Protein AF-A0AAI8MKY2-F1 (afdb_monomer_lite)

pLDDT: mean 90.07, std 12.11, range [38.16, 98.06]

Secondary structure (DSSP, 8-state):
--------HHHHHHTTSEEE-HHHHGGGT--S--EEEHHHHHHHHTSS-TTS-HHHHHHHHHHHHHHHHHHSTT-SEEEEEEEEE-TTS-EEEEEEEEE------

Radius of gyration: 15.08 Å; chains: 1; bounding box: 50×28×34 Å

Sequence (105 aa):
MEIFHSYTRKQAIQDGILIDITAESKEFGFVYPIAITDGLFAELTSNKPEYEAYTARLNDALMLLYLKITHCKDESIVFYDMLITNAKGQKETLGLKCICDGDDE

Foldseek 3Di:
DDDPDPCFPVNCVVVQQWDWPQVLLVVVPDPDTDIDGPVVQCCLPPFAAPPDDSSNVVVQVSNQVSVQPVVDPPDQKTWDWGWGQTNVRRIDIDIDIHGHDPRND

Structure (mmCIF, N/CA/C/O backbone):
data_AF-A0AAI8MKY2-F1
#
_entry.id   AF-A0AAI8MKY2-F1
#
loop_
_atom_site.group_PDB
_atom_site.id
_atom_site.type_symbol
_atom_site.label_atom_id
_atom_site.label_alt_id
_atom_site.label_comp_id
_atom_site.label_asym_id
_atom_site.label_entity_id
_atom_site.label_seq_id
_atom_site.pdbx_PDB_ins_code
_atom_site.Cartn_x
_atom_site.Cartn_y
_atom_site.Cartn_z
_atom_site.occupancy
_atom_site.B_iso_or_equiv
_atom_site.auth_seq_id
_atom_site.auth_comp_id
_atom_site.auth_asym_id
_atom_site.auth_atom_id
_atom_site.pdbx_PDB_model_num
ATOM 1 N N . MET A 1 1 ? -35.200 17.324 2.151 1.00 38.16 1 MET A N 1
ATOM 2 C CA . MET A 1 1 ? -34.845 15.960 2.583 1.00 38.16 1 MET A CA 1
ATOM 3 C C . MET A 1 1 ? -33.561 15.630 1.848 1.00 38.16 1 MET A C 1
ATOM 5 O O . MET A 1 1 ? -33.621 15.391 0.652 1.00 38.16 1 MET A O 1
ATOM 9 N N . GLU A 1 2 ? -32.412 15.807 2.499 1.00 52.59 2 GLU A N 1
ATOM 10 C CA . GLU A 1 2 ? -31.112 15.469 1.908 1.00 52.59 2 GLU A CA 1
ATOM 11 C C . GLU A 1 2 ? -30.871 13.976 2.106 1.00 52.59 2 GLU A C 1
ATOM 13 O O . GLU A 1 2 ? -30.872 13.483 3.231 1.00 52.59 2 GLU A O 1
ATOM 18 N N . ILE A 1 3 ? -30.725 13.257 0.999 1.00 52.81 3 ILE A N 1
ATOM 19 C CA . ILE A 1 3 ? -30.273 11.871 0.995 1.00 52.81 3 ILE A CA 1
ATOM 20 C C . ILE A 1 3 ? -28.748 11.944 0.933 1.00 52.81 3 ILE A C 1
ATOM 22 O O . ILE A 1 3 ? -28.190 12.218 -0.127 1.00 52.81 3 ILE A O 1
ATOM 26 N N . PHE A 1 4 ? -28.070 11.736 2.061 1.00 53.25 4 PHE A N 1
ATOM 27 C CA . PHE A 1 4 ? -26.642 11.426 2.053 1.00 53.25 4 PHE A CA 1
ATOM 28 C C . PHE A 1 4 ? -26.517 9.948 1.686 1.00 53.25 4 PHE A C 1
ATOM 30 O O . PHE A 1 4 ? -26.715 9.076 2.526 1.00 53.25 4 PHE A O 1
ATOM 37 N N . HIS A 1 5 ? -26.287 9.658 0.408 1.00 57.00 5 HIS A N 1
ATOM 38 C CA . HIS A 1 5 ? -25.927 8.312 -0.024 1.00 57.00 5 HIS A CA 1
ATOM 39 C C . HIS A 1 5 ? -24.470 8.074 0.398 1.00 57.00 5 HIS A C 1
ATOM 41 O O . HIS A 1 5 ? -23.573 8.678 -0.195 1.00 57.00 5 HIS A O 1
ATOM 47 N N . SER A 1 6 ? -24.221 7.259 1.432 1.00 65.62 6 SER A N 1
ATOM 48 C CA . SER A 1 6 ? -22.857 6.795 1.716 1.00 65.62 6 SER A CA 1
ATOM 49 C C . SER A 1 6 ? -22.430 5.884 0.569 1.00 65.62 6 SER A C 1
ATOM 51 O O . SER A 1 6 ? -23.182 5.018 0.124 1.00 65.62 6 SER A O 1
ATOM 53 N N . TYR A 1 7 ? -21.269 6.173 -0.007 1.00 74.94 7 TYR A N 1
ATOM 54 C CA . TYR A 1 7 ? -20.690 5.357 -1.061 1.00 74.94 7 TYR A CA 1
ATOM 55 C C . TYR A 1 7 ? -19.791 4.328 -0.391 1.00 74.94 7 TYR A C 1
ATOM 57 O O . TYR A 1 7 ? -18.712 4.673 0.087 1.00 74.94 7 TYR A O 1
ATOM 65 N N . THR A 1 8 ? -20.283 3.099 -0.289 1.00 83.75 8 THR A N 1
ATOM 66 C CA . THR A 1 8 ? -19.730 2.113 0.644 1.00 83.75 8 THR A CA 1
ATOM 67 C C . THR A 1 8 ? -18.505 1.428 0.049 1.00 83.75 8 THR A C 1
ATOM 69 O O . THR A 1 8 ? -18.366 1.338 -1.179 1.00 83.75 8 THR A O 1
ATOM 72 N N . ARG A 1 9 ? -17.604 0.893 0.888 1.00 84.31 9 ARG A N 1
ATOM 73 C CA . ARG A 1 9 ? -16.413 0.157 0.413 1.00 84.31 9 ARG A CA 1
ATOM 74 C C . ARG A 1 9 ? -16.789 -0.932 -0.593 1.00 84.31 9 ARG A C 1
ATOM 76 O O . ARG A 1 9 ? -16.111 -1.119 -1.603 1.00 84.31 9 ARG A O 1
ATOM 83 N N . LYS A 1 10 ? -17.894 -1.634 -0.342 1.00 85.88 10 LYS A N 1
ATOM 84 C CA . LYS A 1 10 ? -18.399 -2.696 -1.216 1.00 85.88 10 LYS A CA 1
ATOM 85 C C . LYS A 1 10 ? -18.788 -2.174 -2.599 1.00 85.88 10 LYS A C 1
ATOM 87 O O . LYS A 1 10 ? -18.427 -2.807 -3.588 1.00 85.88 10 LYS A O 1
ATOM 92 N N . GLN A 1 11 ? -19.491 -1.043 -2.671 1.00 87.75 11 GLN A N 1
ATOM 93 C CA . GLN A 1 11 ? -19.842 -0.401 -3.942 1.00 87.75 11 GLN A CA 1
ATOM 94 C C . GLN A 1 11 ? -18.579 0.044 -4.686 1.00 87.75 11 GLN A C 1
ATOM 96 O O . GLN A 1 11 ? -18.407 -0.275 -5.857 1.00 87.75 11 GLN A O 1
ATOM 101 N N . ALA A 1 12 ? -17.632 0.666 -3.980 1.00 88.06 12 ALA A N 1
ATOM 102 C CA . ALA A 1 12 ? -16.366 1.099 -4.563 1.00 88.06 12 ALA A CA 1
ATOM 103 C C . ALA A 1 12 ? -15.530 -0.060 -5.138 1.00 88.06 12 ALA A C 1
ATOM 105 O O . ALA A 1 12 ? -14.879 0.113 -6.169 1.00 88.06 12 ALA A O 1
ATOM 106 N N . ILE A 1 13 ? -15.557 -1.236 -4.500 1.00 88.88 13 ILE A N 1
ATOM 107 C CA . ILE A 1 13 ? -14.915 -2.454 -5.020 1.00 88.88 13 ILE A CA 1
ATOM 108 C C . ILE A 1 13 ? -15.654 -2.986 -6.252 1.00 88.88 13 ILE A C 1
ATOM 110 O O . ILE A 1 13 ? -15.017 -3.361 -7.234 1.00 88.88 13 ILE A O 1
ATOM 114 N N . GLN A 1 14 ? -16.990 -3.011 -6.227 1.00 89.56 14 GLN A N 1
ATOM 115 C CA . GLN A 1 14 ? -17.799 -3.451 -7.372 1.00 89.56 14 GLN A CA 1
ATOM 116 C C . GLN A 1 14 ? -17.582 -2.573 -8.607 1.00 89.56 14 GLN A C 1
ATOM 118 O O . GLN A 1 14 ? -17.509 -3.092 -9.720 1.00 89.56 14 GLN A O 1
ATOM 123 N N . ASP A 1 15 ? -17.407 -1.272 -8.391 1.00 89.50 15 ASP A N 1
ATOM 124 C CA . ASP A 1 15 ? -17.174 -0.288 -9.446 1.00 89.50 15 ASP A CA 1
ATOM 125 C C . ASP A 1 15 ? -15.694 -0.211 -9.874 1.00 89.50 15 ASP A C 1
ATOM 127 O O . ASP A 1 15 ? -15.344 0.559 -10.767 1.00 89.50 15 ASP A O 1
ATOM 131 N N . GLY A 1 16 ? -14.809 -1.011 -9.260 1.00 87.19 16 GLY A N 1
ATOM 132 C CA . GLY A 1 16 ? -13.384 -1.090 -9.600 1.00 87.19 16 GLY A CA 1
ATOM 133 C C . GLY A 1 16 ? -12.546 0.107 -9.140 1.00 87.19 16 GLY A C 1
ATOM 134 O O . GLY A 1 16 ? -11.392 0.234 -9.534 1.00 87.19 16 GLY A O 1
ATOM 135 N N . ILE A 1 17 ? -13.102 0.985 -8.303 1.00 91.75 17 ILE A N 1
ATOM 136 C CA . ILE A 1 17 ? -12.390 2.138 -7.729 1.00 91.75 17 ILE A CA 1
ATOM 137 C C . ILE A 1 17 ? -11.418 1.680 -6.639 1.00 91.75 17 ILE A C 1
ATOM 139 O O . ILE A 1 17 ? -10.322 2.233 -6.495 1.00 91.75 17 ILE A O 1
ATOM 143 N N . LEU A 1 18 ? -11.840 0.681 -5.864 1.00 93.88 18 LEU A N 1
ATOM 144 C CA . LEU A 1 18 ? -11.045 0.039 -4.830 1.00 93.88 18 LEU A CA 1
ATOM 145 C C . LEU A 1 18 ? -10.735 -1.405 -5.213 1.00 93.88 18 LEU A C 1
ATOM 147 O O . LEU A 1 18 ? -11.586 -2.133 -5.717 1.00 93.88 18 LEU A O 1
ATOM 151 N N . ILE A 1 19 ? -9.518 -1.832 -4.908 1.00 96.00 19 ILE A N 1
ATOM 152 C CA . ILE A 1 19 ? -9.053 -3.201 -5.090 1.00 96.00 19 ILE A CA 1
ATOM 153 C C . ILE A 1 19 ? -8.827 -3.796 -3.710 1.00 96.00 19 ILE A C 1
ATOM 155 O O . ILE A 1 19 ? -8.044 -3.267 -2.920 1.00 96.00 19 ILE A O 1
ATOM 159 N N . ASP A 1 20 ? -9.544 -4.879 -3.421 1.00 95.69 20 ASP A N 1
ATOM 160 C CA . ASP A 1 20 ? -9.429 -5.601 -2.159 1.00 95.69 20 ASP A CA 1
ATOM 161 C C . ASP A 1 20 ? -8.081 -6.328 -2.081 1.00 95.69 20 ASP A C 1
ATOM 163 O O . ASP A 1 20 ? -7.763 -7.133 -2.953 1.00 95.69 20 ASP A O 1
ATOM 167 N N . ILE A 1 21 ? -7.313 -6.040 -1.028 1.00 97.00 21 ILE A N 1
ATOM 168 C CA . ILE A 1 21 ? -6.022 -6.673 -0.718 1.00 97.00 21 ILE A CA 1
ATOM 169 C C . ILE A 1 21 ? -6.019 -7.279 0.695 1.00 97.00 21 ILE A C 1
ATOM 171 O O . ILE A 1 21 ? -4.987 -7.396 1.360 1.00 97.00 21 ILE A O 1
ATOM 175 N N . THR A 1 22 ? -7.206 -7.608 1.213 1.00 95.81 22 THR A N 1
ATOM 176 C CA . THR A 1 22 ? -7.384 -8.120 2.579 1.00 95.81 22 THR A CA 1
ATOM 177 C C . THR A 1 22 ? -6.681 -9.461 2.801 1.00 95.81 22 THR A C 1
ATOM 179 O O . THR A 1 22 ? -6.361 -9.812 3.935 1.00 95.81 22 THR A O 1
ATOM 182 N N . ALA A 1 23 ? -6.467 -10.260 1.754 1.00 96.75 23 ALA A N 1
ATOM 183 C CA . ALA A 1 23 ? -5.754 -11.526 1.891 1.00 96.75 23 ALA A CA 1
ATOM 184 C C . ALA A 1 23 ? -4.256 -11.286 2.131 1.00 96.75 23 ALA A C 1
ATOM 186 O O . ALA A 1 23 ? -3.681 -11.860 3.053 1.00 96.75 23 ALA A O 1
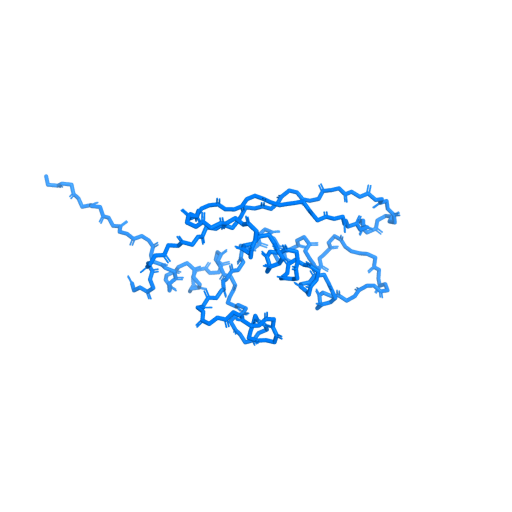ATOM 187 N N . GLU A 1 24 ? -3.664 -10.391 1.349 1.00 97.25 24 GLU A N 1
ATOM 188 C CA . GLU A 1 24 ? -2.260 -9.996 1.383 1.00 97.25 24 GLU A CA 1
ATOM 189 C C . GLU A 1 24 ? -1.926 -9.236 2.671 1.00 97.25 24 GLU A C 1
ATOM 191 O O . GLU A 1 24 ? -0.882 -9.460 3.282 1.00 97.25 24 GLU A O 1
ATOM 196 N N . SER A 1 25 ? -2.834 -8.376 3.145 1.00 96.75 25 SER A N 1
ATOM 197 C CA . SER A 1 25 ? -2.610 -7.588 4.362 1.00 96.75 25 SER A CA 1
ATOM 198 C C . SER A 1 25 ? -2.493 -8.440 5.631 1.00 96.75 25 SER A C 1
ATOM 200 O O . SER A 1 25 ? -1.788 -8.065 6.572 1.00 96.75 25 SER A O 1
ATOM 202 N N . LYS A 1 26 ? -3.122 -9.619 5.670 1.00 96.31 26 LYS A N 1
ATOM 203 C CA . LYS A 1 26 ? -3.067 -10.512 6.839 1.00 96.31 26 LYS A CA 1
ATOM 204 C C . LYS A 1 26 ? -1.654 -10.989 7.157 1.00 96.31 26 LYS A C 1
ATOM 206 O O . LYS A 1 26 ? -1.348 -11.189 8.331 1.00 96.31 26 LYS A O 1
ATOM 211 N N . GLU A 1 27 ? -0.784 -11.124 6.156 1.00 95.12 27 GLU A N 1
ATOM 212 C CA . GLU A 1 27 ? 0.617 -11.524 6.358 1.00 95.12 27 GLU A CA 1
ATOM 213 C C . GLU A 1 27 ? 1.410 -10.493 7.178 1.00 95.12 27 GLU A C 1
ATOM 215 O O . GLU A 1 27 ? 2.372 -10.844 7.859 1.00 95.12 27 GLU A O 1
ATOM 220 N N . PHE A 1 28 ? 0.963 -9.234 7.176 1.00 94.69 28 PHE A N 1
ATOM 221 C CA . PHE A 1 28 ? 1.575 -8.122 7.906 1.00 94.69 28 PHE A CA 1
ATOM 222 C C . PHE A 1 28 ? 0.916 -7.857 9.268 1.00 94.69 28 PHE A C 1
ATOM 224 O O . PHE A 1 28 ? 1.335 -6.953 9.984 1.00 94.69 28 PHE A O 1
ATOM 231 N N . GLY A 1 29 ? -0.099 -8.641 9.652 1.00 93.50 29 GLY A N 1
ATOM 232 C CA . GLY A 1 29 ? -0.781 -8.517 10.944 1.00 93.50 29 GLY A CA 1
ATOM 233 C C . GLY A 1 29 ? -1.988 -7.576 10.953 1.00 93.50 29 GLY A C 1
ATOM 234 O O . GLY A 1 29 ? -2.503 -7.263 12.028 1.00 93.50 29 GLY A O 1
ATOM 235 N N . PHE A 1 30 ? -2.472 -7.139 9.788 1.00 94.12 30 PHE A N 1
ATOM 236 C CA . PHE A 1 30 ? -3.723 -6.387 9.706 1.00 94.12 30 PHE A CA 1
ATOM 237 C C . PHE A 1 30 ? -4.928 -7.297 9.975 1.00 94.12 30 PHE A C 1
ATOM 239 O O . PHE A 1 30 ? -5.050 -8.387 9.413 1.00 94.12 30 PHE A O 1
ATOM 246 N 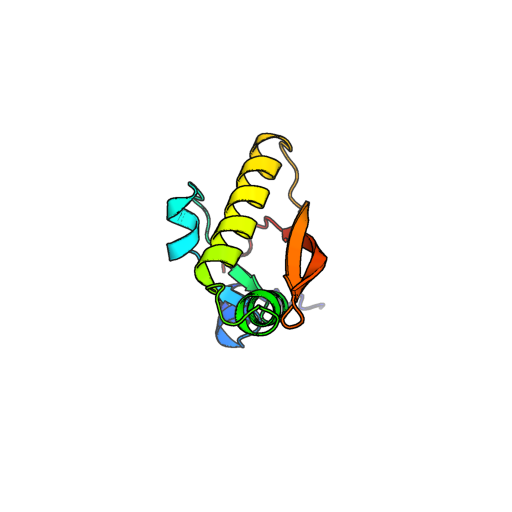N . VAL A 1 31 ? -5.828 -6.835 10.846 1.00 92.69 31 VAL A N 1
ATOM 247 C CA . VAL A 1 31 ? -7.046 -7.569 11.244 1.00 92.69 31 VAL A CA 1
ATOM 248 C C . VAL A 1 31 ? -8.318 -7.030 10.589 1.00 92.69 31 VAL A C 1
ATOM 250 O O . VAL A 1 31 ? -9.330 -7.726 10.569 1.00 92.69 31 VAL A O 1
ATOM 253 N N . TYR A 1 32 ? -8.259 -5.814 10.049 1.00 90.38 32 TYR A N 1
ATOM 254 C CA . TYR A 1 32 ? -9.354 -5.172 9.326 1.00 90.38 32 TYR A CA 1
ATOM 255 C C . TYR A 1 32 ? -9.179 -5.351 7.812 1.00 90.38 32 TYR A C 1
ATOM 257 O O . TYR A 1 32 ? -8.040 -5.511 7.353 1.00 90.38 32 TYR A O 1
ATOM 265 N N . PRO A 1 33 ? -10.273 -5.328 7.027 1.00 93.00 33 PRO A N 1
ATOM 266 C CA . PRO A 1 33 ? -10.189 -5.314 5.574 1.00 93.00 33 PRO A CA 1
ATOM 267 C C . PRO A 1 33 ? -9.349 -4.139 5.077 1.00 93.00 33 PRO A C 1
ATOM 269 O O . PRO A 1 33 ? -9.446 -3.029 5.594 1.00 93.00 33 PRO A O 1
ATOM 272 N N . ILE A 1 34 ? -8.535 -4.377 4.050 1.00 94.50 34 ILE A N 1
ATOM 273 C CA . ILE A 1 34 ? -7.757 -3.322 3.398 1.00 94.50 34 ILE A CA 1
ATOM 274 C C . ILE A 1 34 ? -8.066 -3.341 1.914 1.00 94.50 34 ILE A C 1
ATOM 276 O O . ILE A 1 34 ? -8.138 -4.396 1.286 1.00 94.50 34 ILE A O 1
ATOM 280 N N . ALA A 1 35 ? -8.240 -2.152 1.354 1.00 95.62 35 ALA A N 1
ATOM 281 C CA . ALA A 1 35 ? -8.290 -1.947 -0.077 1.00 95.62 35 ALA A CA 1
ATOM 282 C C . ALA A 1 35 ? -7.357 -0.801 -0.473 1.00 95.62 35 ALA A C 1
ATOM 284 O O . ALA 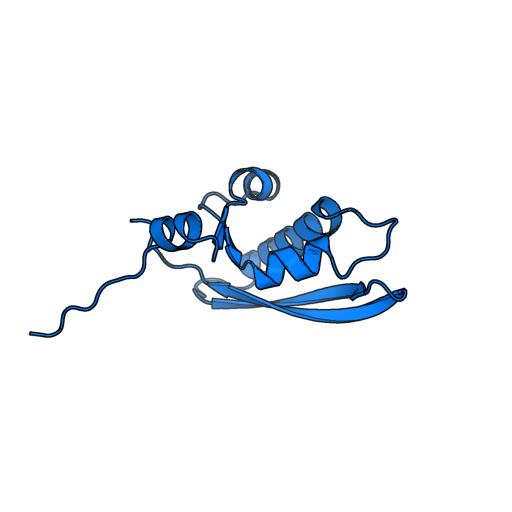A 1 35 ? -7.091 0.105 0.319 1.00 95.62 35 ALA A O 1
ATOM 285 N N . ILE A 1 36 ? -6.871 -0.842 -1.709 1.00 96.88 36 ILE A N 1
ATOM 286 C CA . ILE A 1 36 ? -6.105 0.244 -2.326 1.00 96.88 36 ILE A CA 1
ATOM 287 C C . ILE A 1 36 ? -6.898 0.841 -3.479 1.00 96.88 36 ILE A C 1
ATOM 289 O O . ILE A 1 36 ? -7.743 0.174 -4.069 1.00 96.88 36 ILE A O 1
ATOM 293 N N . THR A 1 37 ? -6.637 2.101 -3.811 1.00 96.38 37 THR A N 1
ATOM 294 C CA . THR A 1 37 ? -7.249 2.722 -4.989 1.00 96.38 37 THR A CA 1
ATOM 295 C C . THR A 1 37 ? -6.684 2.119 -6.271 1.00 96.38 37 THR A C 1
ATOM 297 O O . THR A 1 37 ? -5.526 1.694 -6.303 1.00 96.38 37 THR A O 1
ATOM 300 N N . ASP A 1 38 ? -7.464 2.154 -7.351 1.00 95.19 38 ASP A N 1
ATOM 301 C CA . ASP A 1 38 ? -6.984 1.789 -8.691 1.00 95.19 38 ASP A CA 1
ATOM 302 C C . ASP A 1 38 ? -5.731 2.590 -9.094 1.00 95.19 38 ASP A C 1
ATOM 304 O O . ASP A 1 38 ? -4.774 2.045 -9.635 1.00 95.19 38 ASP A O 1
ATOM 308 N N . GLY A 1 39 ? -5.664 3.873 -8.718 1.00 95.62 39 GLY A N 1
ATOM 309 C CA . GLY A 1 39 ? -4.480 4.704 -8.952 1.00 95.62 39 GLY A CA 1
ATOM 310 C C . GLY A 1 39 ? -3.221 4.169 -8.264 1.00 95.62 39 GLY A C 1
ATOM 311 O O . GLY A 1 39 ? -2.163 4.097 -8.889 1.00 95.62 39 GLY A O 1
ATOM 312 N N . LEU A 1 40 ? -3.325 3.747 -6.997 1.00 97.19 40 LEU A N 1
ATOM 313 C CA . LEU A 1 40 ? -2.199 3.114 -6.312 1.00 97.19 40 LEU A CA 1
ATOM 314 C C . LEU A 1 40 ? -1.868 1.765 -6.956 1.00 97.19 40 LEU A C 1
ATOM 316 O O . LEU A 1 40 ? -0.704 1.481 -7.211 1.00 97.19 40 LEU A O 1
ATOM 320 N N . PHE A 1 41 ? -2.865 0.948 -7.285 1.00 97.44 41 PHE A N 1
ATOM 321 C CA . PHE A 1 41 ? -2.625 -0.325 -7.959 1.00 97.44 41 PHE A CA 1
ATOM 322 C C . PHE A 1 41 ? -1.894 -0.162 -9.300 1.00 97.44 41 PHE A C 1
ATOM 324 O O . PHE A 1 41 ? -0.924 -0.878 -9.560 1.00 97.44 41 PHE A O 1
ATOM 331 N N . ALA A 1 42 ?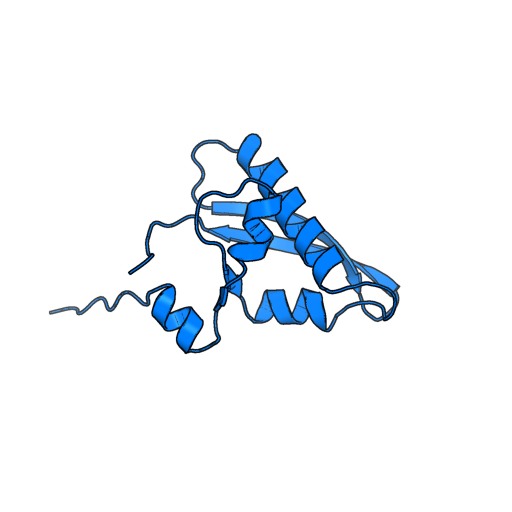 -2.292 0.806 -10.126 1.00 95.75 42 ALA A N 1
ATOM 332 C CA . ALA A 1 42 ? -1.618 1.137 -11.377 1.00 95.75 42 ALA A CA 1
ATOM 333 C C . ALA A 1 42 ? -0.154 1.549 -11.142 1.00 95.75 42 ALA A C 1
ATOM 335 O O . ALA A 1 42 ? 0.742 1.090 -11.852 1.00 95.75 42 ALA A O 1
ATOM 336 N N . GLU A 1 43 ? 0.112 2.341 -10.103 1.00 96.38 43 GLU A N 1
ATOM 337 C CA . GLU A 1 43 ? 1.464 2.756 -9.718 1.00 96.38 43 GLU A CA 1
ATOM 338 C C . GLU A 1 43 ? 2.339 1.563 -9.282 1.00 96.38 43 GLU A C 1
ATOM 340 O O . GLU A 1 43 ? 3.504 1.439 -9.676 1.00 96.38 43 GLU A O 1
ATOM 345 N N . LEU A 1 44 ? 1.769 0.619 -8.525 1.00 96.81 44 LEU A N 1
ATOM 346 C CA . LEU A 1 44 ? 2.479 -0.580 -8.066 1.00 96.81 44 LEU A CA 1
ATOM 347 C C . LEU A 1 44 ? 2.680 -1.626 -9.176 1.00 96.81 44 LEU A C 1
ATOM 349 O O . LEU A 1 44 ? 3.587 -2.453 -9.081 1.00 96.81 44 LEU A O 1
ATOM 353 N N . THR A 1 45 ? 1.853 -1.622 -10.221 1.00 96.38 45 THR A N 1
ATOM 354 C CA . THR A 1 45 ? 1.899 -2.627 -11.299 1.00 96.38 45 THR A CA 1
ATOM 355 C C . THR A 1 45 ? 2.637 -2.147 -12.541 1.00 96.38 45 THR A C 1
ATOM 357 O O . THR A 1 45 ? 3.433 -2.902 -13.103 1.00 96.38 45 THR A O 1
ATOM 360 N N . SER A 1 46 ? 2.381 -0.911 -12.969 1.00 94.31 46 SER A N 1
ATOM 361 C CA . SER A 1 46 ? 2.776 -0.399 -14.283 1.00 94.31 46 SER A CA 1
ATOM 362 C C . SER A 1 46 ? 3.996 0.514 -14.216 1.00 94.31 46 SER A C 1
ATOM 364 O O . SER A 1 46 ? 4.860 0.435 -15.088 1.00 94.31 46 SER A O 1
ATOM 366 N N . ASN A 1 47 ? 4.131 1.343 -13.174 1.00 93.50 47 ASN A N 1
ATOM 367 C CA . ASN A 1 47 ? 5.275 2.251 -13.037 1.00 93.50 47 ASN A CA 1
ATOM 368 C C . ASN A 1 47 ? 6.468 1.595 -12.322 1.00 93.50 47 ASN A C 1
ATOM 370 O O . ASN A 1 47 ? 7.017 2.128 -11.353 1.00 93.50 47 ASN A O 1
ATOM 374 N N . LYS A 1 48 ? 6.876 0.410 -12.783 1.00 95.62 48 LYS A N 1
ATOM 375 C CA . LYS A 1 48 ? 7.948 -0.372 -12.157 1.00 95.62 48 LYS A CA 1
ATOM 376 C C . LYS A 1 48 ? 8.996 -0.877 -13.145 1.00 95.62 48 LYS A C 1
ATOM 378 O O . LYS A 1 48 ? 8.657 -1.126 -14.301 1.00 95.62 48 LYS A O 1
ATOM 383 N N . PRO A 1 49 ? 10.252 -1.089 -12.712 1.00 94.81 49 PRO A N 1
ATOM 384 C CA . PRO A 1 49 ? 11.226 -1.826 -13.495 1.00 94.81 49 PRO A CA 1
ATOM 385 C C . PRO A 1 49 ? 10.730 -3.248 -13.774 1.00 94.81 49 PRO A C 1
ATOM 387 O O . PRO A 1 49 ? 10.020 -3.850 -12.965 1.00 94.81 49 PRO A O 1
ATOM 390 N N . GLU A 1 50 ? 11.151 -3.822 -14.898 1.00 93.88 50 GLU A N 1
ATOM 391 C CA . GLU A 1 50 ? 10.739 -5.174 -15.299 1.00 93.88 50 GLU A CA 1
ATOM 392 C C . GLU A 1 50 ? 11.122 -6.249 -14.270 1.00 93.88 50 GLU A C 1
ATOM 394 O O . GLU A 1 50 ? 10.385 -7.214 -14.083 1.00 93.88 50 GLU A O 1
ATOM 399 N N . TYR A 1 51 ? 12.243 -6.056 -13.569 1.00 93.00 51 TYR A N 1
ATOM 400 C CA . TYR A 1 51 ? 12.764 -6.998 -12.576 1.00 93.00 51 TYR A CA 1
ATOM 401 C C . TYR A 1 51 ? 12.053 -6.942 -11.216 1.00 93.00 51 TYR A C 1
ATOM 403 O O . TYR A 1 51 ? 12.309 -7.789 -10.363 1.00 93.00 51 TYR A O 1
ATOM 411 N N . GLU A 1 52 ? 11.205 -5.943 -10.972 1.00 95.25 52 GLU A N 1
ATOM 412 C CA . GLU A 1 52 ? 10.510 -5.781 -9.695 1.00 95.25 52 GLU A CA 1
ATOM 413 C C . GLU A 1 52 ? 9.090 -6.342 -9.794 1.00 95.25 52 GLU A C 1
ATOM 415 O O . GLU A 1 52 ? 8.386 -6.095 -10.771 1.00 95.25 52 GLU A O 1
ATOM 420 N N . ALA A 1 53 ? 8.642 -7.113 -8.805 1.00 96.44 53 ALA A N 1
ATOM 421 C CA . ALA A 1 53 ? 7.287 -7.658 -8.786 1.00 96.44 53 ALA A CA 1
ATOM 422 C C . ALA A 1 53 ? 6.294 -6.667 -8.158 1.00 96.44 53 ALA A C 1
ATOM 424 O O . ALA A 1 53 ? 6.644 -5.932 -7.238 1.00 96.44 53 ALA A O 1
ATOM 425 N N . TYR A 1 54 ? 5.031 -6.709 -8.597 1.00 96.06 54 TYR A N 1
ATOM 426 C CA . TYR A 1 54 ? 3.933 -5.976 -7.948 1.00 96.06 54 TYR A CA 1
ATOM 427 C C . TYR A 1 54 ? 3.843 -6.301 -6.448 1.00 96.06 54 TYR A C 1
ATOM 429 O O . TYR A 1 54 ? 3.759 -5.400 -5.618 1.00 96.06 54 TYR A O 1
ATOM 437 N N . THR A 1 55 ? 3.936 -7.588 -6.101 1.00 97.12 55 THR A N 1
ATOM 438 C CA . THR A 1 55 ? 3.849 -8.065 -4.715 1.00 97.12 55 THR A CA 1
ATOM 439 C C . THR A 1 55 ? 4.964 -7.512 -3.836 1.00 97.12 55 THR A C 1
ATOM 441 O O . THR A 1 55 ? 4.712 -7.175 -2.688 1.00 97.12 55 THR A O 1
ATOM 444 N N . ALA A 1 56 ? 6.179 -7.342 -4.368 1.00 96.62 56 ALA A N 1
ATOM 445 C CA . ALA A 1 56 ? 7.280 -6.740 -3.617 1.00 96.62 56 ALA A CA 1
ATOM 446 C C . ALA A 1 56 ? 6.953 -5.295 -3.203 1.00 96.62 56 ALA A C 1
ATOM 448 O O . ALA A 1 56 ? 7.144 -4.926 -2.050 1.00 96.62 56 ALA A O 1
ATOM 449 N N . ARG A 1 57 ? 6.361 -4.506 -4.106 1.00 97.25 57 ARG A N 1
ATOM 450 C CA . ARG A 1 57 ? 5.954 -3.132 -3.788 1.00 97.25 57 ARG A CA 1
ATOM 451 C C . ARG A 1 57 ? 4.753 -3.063 -2.858 1.00 97.25 57 ARG A C 1
ATOM 453 O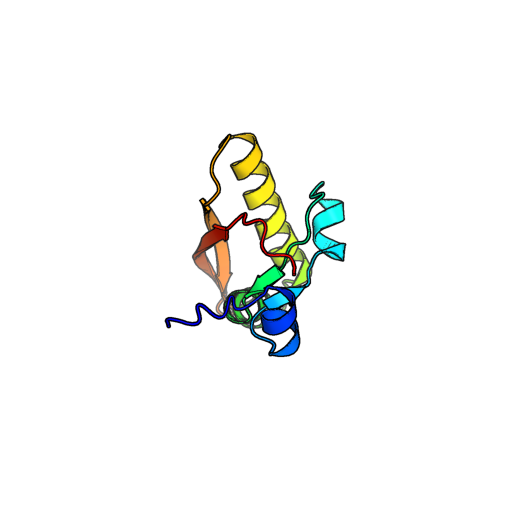 O . ARG A 1 57 ? 4.697 -2.201 -1.987 1.00 97.25 57 ARG A O 1
ATOM 460 N N . LEU A 1 58 ? 3.785 -3.956 -3.044 1.00 98.06 58 LEU A N 1
ATOM 461 C CA . LEU A 1 58 ? 2.651 -4.055 -2.132 1.00 98.06 58 LEU A CA 1
ATOM 462 C C . LEU A 1 58 ? 3.136 -4.341 -0.703 1.00 98.06 58 LEU A C 1
ATOM 464 O O . LEU A 1 58 ? 2.681 -3.702 0.243 1.00 98.06 58 LEU A O 1
ATOM 468 N N . ASN A 1 59 ? 4.109 -5.243 -0.569 1.00 97.94 59 ASN A N 1
ATOM 469 C CA . ASN A 1 59 ? 4.732 -5.580 0.704 1.00 97.94 59 ASN A CA 1
ATOM 470 C C . ASN A 1 59 ? 5.434 -4.375 1.340 1.00 97.94 59 ASN A C 1
ATOM 472 O O . ASN A 1 59 ? 5.276 -4.148 2.538 1.00 97.94 59 ASN A O 1
ATOM 476 N N . ASP A 1 60 ? 6.158 -3.574 0.554 1.00 97.38 60 ASP A N 1
ATOM 477 C CA . ASP A 1 60 ? 6.781 -2.340 1.043 1.00 97.38 60 ASP A CA 1
ATOM 478 C C . ASP A 1 60 ? 5.731 -1.340 1.558 1.00 97.38 60 ASP A C 1
ATOM 480 O O . ASP A 1 60 ? 5.883 -0.796 2.654 1.00 97.38 60 ASP A O 1
ATOM 484 N N . ALA A 1 61 ? 4.633 -1.138 0.820 1.00 97.81 61 ALA A N 1
ATOM 485 C CA . ALA A 1 61 ? 3.548 -0.246 1.232 1.00 97.81 61 ALA A CA 1
ATOM 486 C C . ALA A 1 61 ? 2.883 -0.711 2.541 1.00 97.81 61 ALA A C 1
ATOM 488 O O . ALA A 1 61 ? 2.710 0.084 3.468 1.00 97.81 61 ALA A O 1
ATOM 489 N N . LEU A 1 62 ? 2.558 -2.006 2.648 1.00 97.88 62 LEU A N 1
ATOM 490 C CA . LEU A 1 62 ? 1.948 -2.598 3.842 1.00 97.88 62 LEU A CA 1
ATOM 491 C C . LEU A 1 62 ? 2.889 -2.562 5.050 1.00 97.88 62 LEU A C 1
ATOM 493 O O . LEU A 1 62 ? 2.452 -2.226 6.150 1.00 97.88 62 LEU A O 1
ATOM 497 N N . MET A 1 63 ? 4.178 -2.850 4.854 1.00 97.25 63 MET A N 1
ATOM 498 C CA . MET A 1 63 ? 5.180 -2.791 5.917 1.00 97.25 63 MET A CA 1
ATOM 499 C C . MET A 1 63 ? 5.354 -1.362 6.440 1.00 97.25 63 MET A C 1
ATOM 501 O O . MET A 1 63 ? 5.341 -1.143 7.652 1.00 97.25 63 MET A O 1
ATOM 505 N N . LEU A 1 64 ? 5.486 -0.374 5.548 1.00 97.06 64 LEU A N 1
ATOM 506 C CA . LEU A 1 64 ? 5.621 1.031 5.942 1.00 97.06 64 LEU A CA 1
ATOM 507 C C . LEU A 1 64 ? 4.376 1.535 6.673 1.00 97.06 64 LEU A C 1
ATOM 509 O O . LEU A 1 64 ? 4.509 2.201 7.702 1.00 97.06 64 LEU A O 1
ATOM 513 N N . LEU A 1 65 ? 3.181 1.177 6.192 1.00 96.50 65 LEU A N 1
ATOM 514 C CA . LEU A 1 65 ? 1.934 1.488 6.883 1.00 96.50 65 LEU A CA 1
ATOM 515 C C . LEU A 1 65 ? 1.907 0.856 8.276 1.00 96.50 65 LEU A C 1
ATOM 517 O O . LEU A 1 65 ? 1.651 1.561 9.249 1.00 96.50 65 LEU A O 1
ATOM 521 N N . TYR A 1 66 ? 2.209 -0.441 8.384 1.00 95.31 66 TYR A N 1
ATOM 522 C CA . TYR A 1 66 ? 2.215 -1.163 9.656 1.00 95.31 66 TYR A CA 1
ATOM 523 C C . TYR A 1 66 ? 3.162 -0.506 10.668 1.00 95.31 66 TYR A C 1
ATOM 525 O O . TYR A 1 66 ? 2.766 -0.178 11.787 1.00 95.31 66 TYR A O 1
ATOM 533 N N . LEU A 1 67 ? 4.399 -0.213 10.259 1.00 94.50 67 LEU A N 1
ATOM 534 C CA . LEU A 1 67 ? 5.351 0.511 11.100 1.00 94.50 67 LEU A CA 1
ATOM 535 C C . LEU A 1 67 ? 4.786 1.871 11.524 1.00 94.50 67 LEU A C 1
ATOM 537 O O . LEU A 1 67 ? 4.822 2.215 12.705 1.00 94.50 67 LEU A O 1
ATOM 541 N N . LYS A 1 68 ? 4.200 2.631 10.597 1.00 94.50 68 LYS A N 1
ATOM 542 C CA . LYS A 1 68 ? 3.661 3.958 10.892 1.00 94.50 68 LYS A CA 1
ATOM 543 C C . LYS A 1 68 ? 2.513 3.917 11.907 1.00 94.50 68 LYS A C 1
ATOM 545 O O . LYS A 1 68 ? 2.562 4.673 12.877 1.00 94.50 68 LYS A O 1
ATOM 550 N N . ILE A 1 69 ? 1.533 3.024 11.750 1.00 93.00 69 ILE A N 1
ATOM 551 C CA . ILE A 1 69 ? 0.380 2.931 12.669 1.00 93.00 69 ILE A CA 1
ATOM 552 C C . ILE A 1 69 ? 0.784 2.476 14.075 1.00 93.00 69 ILE A C 1
ATOM 554 O O . ILE A 1 69 ? 0.180 2.893 15.058 1.00 93.00 69 ILE A O 1
ATOM 558 N N . THR A 1 70 ? 1.848 1.676 14.210 1.00 89.62 70 THR A N 1
ATOM 559 C CA . THR A 1 70 ? 2.343 1.280 15.542 1.00 89.62 70 THR A CA 1
ATOM 560 C C . THR A 1 70 ? 2.949 2.452 16.322 1.00 89.62 70 THR A C 1
ATOM 562 O O . THR A 1 70 ? 2.990 2.420 17.555 1.00 89.62 70 THR A O 1
ATOM 565 N N . HIS A 1 71 ? 3.373 3.506 15.618 1.00 86.50 71 HIS A N 1
ATOM 566 C CA . HIS A 1 71 ? 3.934 4.729 16.190 1.00 86.50 71 HIS A CA 1
ATOM 567 C C . HIS A 1 71 ? 2.942 5.907 16.249 1.00 86.50 71 HIS A C 1
ATOM 569 O O . HIS A 1 71 ? 3.161 6.827 17.037 1.00 86.50 71 HIS A O 1
ATOM 575 N N . CYS A 1 72 ? 1.855 5.873 15.475 1.00 81.19 72 CYS A N 1
ATOM 576 C CA . CYS A 1 72 ? 0.791 6.881 15.439 1.00 81.19 72 CYS A CA 1
ATOM 577 C C . CYS A 1 72 ? -0.498 6.292 16.035 1.00 81.19 72 CYS A C 1
ATOM 579 O O . CYS A 1 72 ? -1.290 5.669 15.330 1.00 81.19 72 CYS A O 1
ATOM 581 N N . LYS A 1 73 ? -0.692 6.452 17.350 1.00 75.00 73 LYS A N 1
ATOM 582 C CA . LYS A 1 73 ? -1.909 5.984 18.034 1.00 75.00 73 LYS A CA 1
ATOM 583 C C . LYS A 1 73 ? -3.062 6.964 17.816 1.00 75.00 73 LYS A C 1
ATOM 585 O O . LYS A 1 73 ? -2.843 8.170 17.821 1.00 75.00 73 LYS A O 1
ATOM 590 N N . ASP A 1 74 ? -4.270 6.422 17.684 1.00 77.81 74 ASP A N 1
ATOM 591 C CA . ASP A 1 74 ? -5.541 7.160 17.629 1.00 77.81 74 ASP A CA 1
ATOM 592 C C . ASP A 1 74 ? -5.722 8.099 16.414 1.00 77.81 74 ASP A C 1
ATOM 594 O O . ASP A 1 74 ? -6.563 8.998 16.436 1.00 77.81 74 ASP A O 1
ATOM 598 N N . GLU A 1 75 ? -4.982 7.874 15.320 1.00 84.94 75 GLU A N 1
ATOM 599 C CA . GLU A 1 75 ? -5.152 8.598 14.053 1.00 84.94 75 GLU A CA 1
ATOM 600 C C . GLU A 1 75 ? -5.968 7.773 13.045 1.00 84.94 75 GLU A C 1
ATOM 602 O O . GLU A 1 75 ? -5.566 6.684 12.640 1.00 84.94 75 GLU A O 1
ATOM 607 N N . SER A 1 76 ? -7.101 8.312 12.584 1.00 88.75 76 SER A N 1
ATOM 608 C CA . SER A 1 76 ? -7.899 7.707 11.502 1.00 88.75 76 SER A CA 1
ATOM 609 C C . SER A 1 76 ? -7.331 7.982 10.108 1.00 88.75 76 SER A C 1
ATOM 611 O O . SER A 1 76 ? -7.735 7.348 9.136 1.00 88.75 76 SER A O 1
ATOM 613 N N . ILE A 1 77 ? -6.394 8.925 9.985 1.00 93.12 77 ILE A N 1
ATOM 614 C CA . ILE A 1 77 ? -5.720 9.256 8.732 1.00 93.12 77 ILE A CA 1
ATOM 615 C C . ILE A 1 77 ? -4.222 9.214 8.970 1.00 93.12 77 ILE A C 1
ATOM 617 O O . ILE A 1 77 ? -3.709 9.963 9.793 1.00 93.12 77 ILE A O 1
ATOM 621 N N . VAL A 1 78 ? -3.525 8.390 8.194 1.00 94.69 78 VAL A N 1
ATOM 622 C CA . VAL A 1 78 ? -2.083 8.193 8.327 1.00 94.69 78 VAL A CA 1
ATOM 623 C C . VAL A 1 78 ? -1.402 8.493 7.003 1.00 94.69 78 VAL A C 1
ATOM 625 O O . VAL A 1 78 ? -1.710 7.884 5.978 1.00 94.69 78 VAL A O 1
ATOM 628 N N . PHE A 1 79 ? -0.459 9.432 7.032 1.00 96.06 79 PHE A N 1
ATOM 629 C CA . PHE A 1 79 ? 0.392 9.763 5.892 1.00 96.06 79 PHE A CA 1
ATOM 630 C C . PHE A 1 79 ? 1.762 9.110 6.043 1.00 96.06 79 PHE A C 1
ATOM 632 O O . PHE A 1 79 ? 2.353 9.127 7.129 1.00 96.06 79 PHE A O 1
ATOM 639 N N . TYR A 1 80 ? 2.274 8.553 4.952 1.00 97.00 80 TYR A N 1
ATOM 640 C CA . TYR A 1 80 ? 3.600 7.952 4.907 1.00 97.00 80 TYR A CA 1
ATOM 641 C C . TYR A 1 80 ? 4.172 7.997 3.493 1.00 97.00 80 TYR A C 1
ATOM 643 O O . TYR A 1 80 ? 3.434 8.024 2.513 1.00 97.00 80 TYR A O 1
ATOM 651 N N . ASP A 1 81 ? 5.497 7.997 3.411 1.00 97.62 81 ASP A N 1
ATOM 652 C CA . ASP A 1 81 ? 6.229 8.072 2.155 1.00 97.62 81 ASP A CA 1
ATOM 653 C C . ASP A 1 81 ? 6.872 6.722 1.846 1.00 97.62 81 ASP A C 1
ATOM 655 O O . ASP A 1 81 ? 7.514 6.116 2.707 1.00 97.62 81 ASP A O 1
ATOM 659 N N . MET A 1 82 ? 6.731 6.275 0.602 1.00 97.50 82 MET A N 1
ATOM 660 C CA . MET A 1 82 ? 7.362 5.065 0.088 1.00 97.50 82 MET A CA 1
ATOM 661 C C . MET A 1 82 ? 8.375 5.430 -0.995 1.00 97.50 82 MET A C 1
ATOM 663 O O . MET A 1 82 ? 8.047 6.103 -1.969 1.00 97.50 82 MET A O 1
ATOM 667 N N . LEU A 1 83 ? 9.616 4.968 -0.844 1.00 97.00 83 LEU A N 1
ATOM 668 C CA . LEU A 1 83 ? 10.621 5.105 -1.895 1.00 97.00 83 LEU A CA 1
ATOM 669 C C . LEU A 1 83 ? 10.401 4.026 -2.951 1.00 97.00 83 LEU A C 1
ATOM 671 O O . LEU A 1 83 ? 10.410 2.840 -2.635 1.00 97.00 83 LEU A O 1
ATOM 675 N N . ILE A 1 84 ? 10.272 4.438 -4.206 1.00 96.19 84 ILE A N 1
ATOM 676 C CA . ILE A 1 84 ? 10.100 3.541 -5.345 1.00 96.19 84 ILE A CA 1
ATOM 677 C C . ILE A 1 84 ? 11.169 3.798 -6.397 1.00 96.19 84 ILE A C 1
ATOM 679 O O . ILE A 1 84 ? 11.849 4.826 -6.410 1.00 96.19 84 ILE A O 1
ATOM 683 N N . THR A 1 85 ? 11.337 2.833 -7.291 1.00 96.75 85 THR A N 1
ATOM 684 C CA . THR A 1 85 ? 12.103 3.033 -8.523 1.00 96.75 85 THR A CA 1
ATOM 685 C C . THR A 1 85 ? 11.108 3.054 -9.666 1.00 96.75 85 THR A C 1
ATOM 687 O O . THR A 1 85 ? 10.400 2.082 -9.820 1.00 96.75 85 THR A O 1
ATOM 690 N N . ASN A 1 86 ? 10.996 4.096 -10.474 1.00 95.50 86 ASN A N 1
ATOM 691 C CA . ASN A 1 86 ? 10.036 4.096 -11.581 1.00 95.50 86 ASN A CA 1
ATOM 692 C C . ASN A 1 86 ? 10.474 3.148 -12.722 1.00 95.50 86 ASN A C 1
ATOM 694 O O . ASN A 1 86 ? 11.580 2.595 -12.709 1.00 95.50 86 ASN A O 1
ATOM 698 N N . ALA A 1 87 ? 9.646 2.990 -13.759 1.00 94.75 87 ALA A N 1
ATOM 699 C CA . ALA A 1 87 ? 9.975 2.146 -14.919 1.00 94.75 87 ALA A CA 1
ATOM 700 C C . ALA A 1 87 ? 11.259 2.567 -15.674 1.00 94.75 87 ALA A C 1
ATOM 702 O O . ALA A 1 87 ? 11.845 1.770 -16.403 1.00 94.75 87 ALA A O 1
ATOM 703 N N . LYS A 1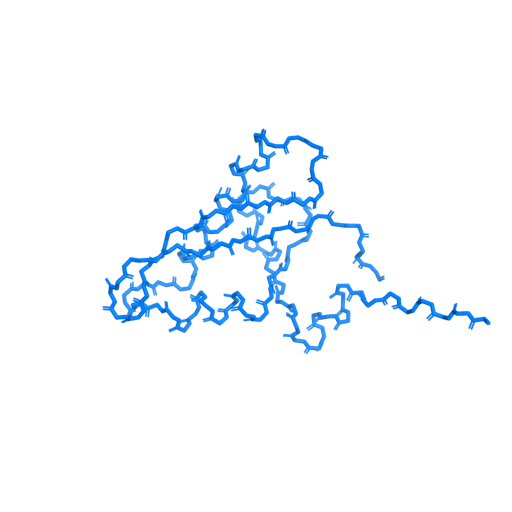 88 ? 11.733 3.805 -15.482 1.00 95.50 88 LYS A N 1
ATOM 704 C CA . LYS A 1 88 ? 12.982 4.333 -16.061 1.00 95.50 88 LYS A CA 1
ATOM 705 C C . LYS A 1 88 ? 14.206 4.096 -15.169 1.00 95.50 88 LYS A C 1
ATOM 707 O O . LYS A 1 88 ? 15.290 4.579 -15.492 1.00 95.50 88 LYS A O 1
ATOM 712 N N . GLY A 1 89 ? 14.054 3.404 -14.040 1.00 95.06 89 GLY A N 1
ATOM 713 C CA . GLY A 1 89 ? 15.138 3.167 -13.087 1.00 95.06 89 GLY A CA 1
ATOM 714 C C . GLY A 1 89 ? 15.431 4.352 -12.157 1.00 95.06 89 GLY A C 1
ATOM 715 O O . GLY A 1 89 ? 16.441 4.338 -11.455 1.00 95.06 89 GLY A O 1
ATOM 716 N N . GLN A 1 90 ? 14.587 5.387 -12.142 1.00 96.12 90 GLN A N 1
ATOM 717 C CA . GLN A 1 90 ? 14.800 6.591 -11.335 1.00 96.12 90 GLN A CA 1
ATOM 718 C C . GLN A 1 90 ? 14.153 6.434 -9.961 1.00 96.12 90 GLN A C 1
ATOM 720 O O . GLN A 1 90 ? 13.075 5.857 -9.846 1.00 96.12 90 GLN A O 1
ATOM 725 N N . LYS A 1 91 ? 14.806 6.946 -8.915 1.00 96.56 91 LYS A N 1
ATOM 726 C CA . LYS A 1 91 ? 14.258 6.927 -7.555 1.00 96.56 91 LYS A CA 1
ATOM 727 C C . LYS A 1 91 ? 13.244 8.049 -7.375 1.00 96.56 91 LYS A C 1
ATOM 729 O O . LYS A 1 91 ? 13.540 9.196 -7.701 1.00 96.56 91 LYS A O 1
ATOM 734 N N . GLU A 1 92 ? 12.089 7.707 -6.824 1.00 95.94 92 GLU A N 1
ATOM 735 C CA . GLU A 1 92 ? 10.984 8.625 -6.562 1.00 95.94 92 GLU A CA 1
ATOM 736 C C . GLU A 1 92 ? 10.391 8.350 -5.178 1.00 95.94 92 GLU A C 1
ATOM 738 O O . GLU A 1 92 ? 10.531 7.251 -4.634 1.00 95.94 92 GLU A O 1
ATOM 743 N N . THR A 1 93 ? 9.733 9.359 -4.612 1.00 97.62 93 THR A N 1
ATOM 744 C CA . THR A 1 93 ? 8.971 9.226 -3.370 1.00 97.62 93 THR A CA 1
ATOM 745 C C . THR A 1 93 ? 7.490 9.262 -3.701 1.00 97.62 93 THR A C 1
ATOM 747 O O . THR A 1 93 ? 6.997 10.256 -4.232 1.00 97.62 93 THR A O 1
ATOM 750 N N . LEU A 1 94 ? 6.786 8.191 -3.358 1.00 97.00 94 LEU A N 1
ATOM 751 C CA . LEU A 1 94 ? 5.341 8.093 -3.454 1.00 97.00 94 LEU A CA 1
ATOM 752 C C . LEU A 1 94 ? 4.723 8.438 -2.096 1.00 97.00 94 LEU A C 1
ATOM 754 O O . LEU A 1 94 ? 4.899 7.702 -1.125 1.00 97.00 94 LEU A O 1
ATOM 758 N N . GLY A 1 95 ? 4.011 9.563 -2.032 1.00 97.69 95 GLY A N 1
ATOM 759 C CA . GLY A 1 95 ? 3.265 9.969 -0.842 1.00 97.69 95 GLY A CA 1
ATOM 760 C C . GLY A 1 95 ? 1.938 9.220 -0.754 1.00 97.69 95 GLY A C 1
ATOM 761 O O . GLY A 1 95 ? 1.099 9.326 -1.650 1.00 97.69 95 GLY A O 1
ATOM 762 N N . LEU A 1 96 ? 1.741 8.472 0.326 1.00 97.88 96 LEU A N 1
ATOM 763 C CA . LEU A 1 96 ? 0.576 7.627 0.552 1.00 97.88 96 LEU A CA 1
ATOM 764 C C . LEU A 1 96 ? -0.264 8.149 1.718 1.00 97.88 96 LEU A C 1
ATOM 766 O O . LEU A 1 96 ? 0.244 8.650 2.724 1.00 97.88 96 LEU A O 1
ATOM 770 N N . LYS A 1 97 ? -1.583 8.008 1.571 1.00 96.94 97 LYS A N 1
ATOM 771 C CA . LYS A 1 97 ? -2.581 8.328 2.591 1.00 96.94 97 LYS A CA 1
ATOM 772 C C . LYS A 1 97 ? -3.414 7.083 2.862 1.00 96.94 97 LYS A C 1
ATOM 774 O O . LYS A 1 97 ? -4.117 6.612 1.974 1.00 96.94 97 LYS A O 1
ATOM 779 N N . CYS A 1 98 ? -3.367 6.592 4.092 1.00 94.94 98 CYS A N 1
ATOM 780 C CA . CYS A 1 98 ? -4.289 5.585 4.596 1.00 94.94 98 CYS A CA 1
ATOM 781 C C . CYS A 1 98 ? -5.436 6.272 5.338 1.00 94.94 98 CYS A C 1
ATOM 783 O O . CYS A 1 98 ? -5.208 7.226 6.086 1.00 94.94 98 CYS A O 1
ATOM 785 N N . ILE A 1 99 ? -6.655 5.781 5.135 1.00 92.81 99 ILE A N 1
ATOM 786 C CA . ILE A 1 99 ? -7.843 6.179 5.888 1.00 92.81 99 ILE A CA 1
ATOM 787 C C . ILE A 1 99 ? -8.371 4.914 6.557 1.00 92.81 99 ILE A C 1
ATOM 789 O O . ILE A 1 99 ? -8.603 3.916 5.884 1.00 92.81 99 ILE A O 1
ATOM 793 N N . CYS A 1 100 ? -8.492 4.952 7.879 1.00 88.75 100 CYS A N 1
ATOM 794 C CA . CYS A 1 100 ? -9.179 3.942 8.665 1.00 88.75 100 CYS A CA 1
ATOM 795 C C . CYS A 1 100 ? -10.552 4.509 9.027 1.00 88.75 100 CYS A C 1
ATOM 797 O O . CYS A 1 100 ? -10.663 5.372 9.901 1.00 88.75 100 CYS A O 1
ATOM 799 N N . ASP A 1 101 ? -11.582 4.040 8.337 1.00 81.69 101 ASP A N 1
ATOM 800 C CA . ASP A 1 101 ? -12.979 4.302 8.661 1.00 81.69 101 ASP A CA 1
ATOM 801 C C . ASP A 1 101 ? -13.699 2.980 8.975 1.00 81.69 101 ASP A C 1
ATOM 803 O O . ASP A 1 101 ? -13.107 1.903 8.917 1.00 81.69 101 ASP A O 1
ATOM 807 N N . GLY A 1 102 ? -14.942 3.072 9.447 1.00 69.69 102 GLY A N 1
ATOM 808 C CA . GLY A 1 102 ? -15.764 1.909 9.793 1.00 69.69 102 GLY A CA 1
ATOM 809 C C . GLY A 1 102 ? -16.797 1.557 8.724 1.00 69.69 102 GLY A C 1
ATOM 810 O O . GLY A 1 102 ? -17.778 0.897 9.057 1.00 69.69 102 GLY A O 1
ATOM 811 N N . ASP A 1 103 ? -16.643 2.059 7.494 1.00 63.66 103 ASP A N 1
ATOM 812 C CA . ASP A 1 103 ? -17.689 2.007 6.464 1.00 63.66 103 ASP A CA 1
ATOM 813 C C . ASP A 1 103 ? -17.570 0.730 5.612 1.00 63.66 103 ASP A C 1
ATOM 815 O O . ASP A 1 103 ? -17.212 0.746 4.431 1.00 63.66 103 ASP A O 1
ATOM 819 N N . ASP A 1 104 ? -17.832 -0.411 6.254 1.00 61.38 104 ASP A N 1
ATOM 820 C CA . ASP A 1 104 ? -17.764 -1.743 5.636 1.00 61.38 104 ASP A CA 1
ATOM 821 C C . ASP A 1 104 ? -19.108 -2.237 5.044 1.00 61.38 104 ASP A C 1
ATOM 823 O O . ASP A 1 104 ? -19.142 -3.327 4.461 1.00 61.38 104 ASP A O 1
ATOM 827 N N . GLU A 1 105 ? -20.198 -1.453 5.119 1.00 52.78 105 GLU A N 1
ATOM 828 C CA . GLU A 1 105 ? -21.528 -1.818 4.575 1.00 52.78 105 GLU A CA 1
ATOM 829 C C . GLU A 1 105 ? -22.158 -0.770 3.659 1.00 52.78 105 GLU A C 1
ATOM 831 O O . GLU A 1 105 ? -22.419 0.362 4.115 1.00 52.78 105 GLU A O 1
#

Organism: NCBI:txid537971